Protein AF-A0AAW7XD45-F1 (afdb_monomer_lite)

Radius of gyration: 18.8 Å; chains: 1; bounding box: 55×27×36 Å

pLDDT: mean 81.62, std 12.92, range [47.5, 95.5]

Structure (mmCIF, N/CA/C/O backbone):
data_AF-A0AAW7XD45-F1
#
_entry.id   AF-A0AAW7XD45-F1
#
loop_
_atom_site.group_PDB
_atom_site.id
_atom_site.type_symbol
_atom_site.label_atom_id
_atom_site.label_alt_id
_atom_site.label_comp_id
_atom_site.label_asym_id
_atom_site.label_entity_id
_atom_site.label_seq_id
_atom_site.pdbx_PDB_ins_code
_atom_site.Cartn_x
_atom_site.Cartn_y
_atom_site.Cartn_z
_atom_site.occupancy
_atom_site.B_iso_or_equiv
_atom_site.auth_seq_id
_atom_site.auth_comp_id
_atom_site.auth_asym_id
_atom_site.auth_atom_id
_atom_site.pdbx_PDB_model_num
ATOM 1 N N . ASP A 1 1 ? 35.991 -19.640 -11.089 1.00 47.50 1 ASP A N 1
ATOM 2 C CA . ASP A 1 1 ? 35.960 -18.939 -9.800 1.00 47.50 1 ASP A CA 1
ATOM 3 C C . ASP A 1 1 ? 34.554 -18.380 -9.614 1.00 47.50 1 ASP A C 1
ATOM 5 O O . ASP A 1 1 ? 34.182 -17.460 -10.329 1.00 47.50 1 ASP A O 1
ATOM 9 N N . LEU A 1 2 ? 33.719 -19.049 -8.814 1.00 50.84 2 LEU A N 1
ATOM 10 C CA . LEU A 1 2 ? 32.282 -18.757 -8.655 1.00 50.84 2 LEU A CA 1
ATOM 11 C C . LEU A 1 2 ? 32.034 -17.884 -7.408 1.00 50.84 2 LEU A C 1
ATOM 13 O O . LEU A 1 2 ? 31.120 -18.127 -6.632 1.00 50.84 2 LEU A O 1
ATOM 17 N N . GLY A 1 3 ? 32.875 -16.872 -7.191 1.00 48.78 3 GLY A N 1
ATOM 18 C CA . GLY A 1 3 ? 32.826 -15.989 -6.021 1.00 48.78 3 GLY A CA 1
ATOM 19 C C . GLY A 1 3 ? 31.846 -14.819 -6.151 1.00 48.78 3 GLY A C 1
ATOM 20 O O . GLY A 1 3 ? 32.243 -13.680 -5.925 1.00 48.78 3 GLY A O 1
ATOM 21 N N . GLY A 1 4 ? 30.594 -15.057 -6.560 1.00 55.41 4 GLY A N 1
ATOM 22 C CA . GLY A 1 4 ? 29.634 -13.955 -6.754 1.00 55.41 4 GLY A CA 1
ATOM 23 C C . GLY A 1 4 ? 28.151 -14.309 -6.895 1.00 55.41 4 GLY A C 1
ATOM 24 O O . GLY A 1 4 ? 27.348 -13.405 -7.108 1.00 55.41 4 GLY A O 1
ATOM 25 N N . THR A 1 5 ? 27.770 -15.586 -6.787 1.00 55.78 5 THR A N 1
ATOM 26 C CA . THR A 1 5 ? 26.373 -16.055 -6.929 1.00 55.78 5 THR A CA 1
ATOM 27 C C . THR A 1 5 ? 25.684 -16.367 -5.594 1.00 55.78 5 THR A C 1
ATOM 29 O O . THR A 1 5 ? 24.581 -16.904 -5.582 1.00 55.78 5 THR A O 1
ATOM 32 N N . GLU A 1 6 ? 26.327 -16.069 -4.466 1.00 64.06 6 GLU A N 1
ATOM 33 C CA . GLU A 1 6 ? 25.832 -16.391 -3.123 1.00 64.06 6 GLU A CA 1
ATOM 34 C C . GLU A 1 6 ? 24.800 -15.351 -2.637 1.00 64.06 6 GLU A C 1
ATOM 36 O O . GLU A 1 6 ? 25.031 -14.145 -2.728 1.00 64.06 6 GLU A O 1
ATOM 41 N N . SER A 1 7 ? 23.690 -15.811 -2.045 1.00 58.91 7 SER A N 1
ATOM 42 C CA . SER A 1 7 ? 22.553 -14.989 -1.573 1.00 58.91 7 SER A CA 1
ATOM 43 C C . SER A 1 7 ? 22.893 -13.941 -0.496 1.00 58.91 7 SER A C 1
ATOM 45 O O . SER A 1 7 ? 22.058 -13.087 -0.200 1.00 58.91 7 SER A O 1
ATOM 47 N N . TRP A 1 8 ? 24.075 -14.019 0.122 1.00 61.50 8 TRP A N 1
ATOM 48 C CA . TRP A 1 8 ? 24.507 -13.136 1.215 1.00 61.50 8 TRP A CA 1
ATOM 49 C C . TRP A 1 8 ? 25.402 -11.973 0.759 1.00 61.50 8 TRP A C 1
ATOM 51 O O . TRP A 1 8 ? 25.738 -11.116 1.576 1.00 61.50 8 TRP A O 1
ATOM 61 N N . TYR A 1 9 ? 25.805 -11.920 -0.517 1.00 58.34 9 TYR A N 1
ATOM 62 C CA . TYR A 1 9 ? 26.517 -10.757 -1.052 1.00 58.34 9 TYR A CA 1
ATOM 63 C C . TYR A 1 9 ? 25.542 -9.609 -1.315 1.00 58.34 9 TYR A C 1
ATOM 65 O O . TYR A 1 9 ? 24.449 -9.818 -1.844 1.00 58.34 9 TYR A O 1
ATOM 73 N N . ALA A 1 10 ? 25.957 -8.381 -0.980 1.00 60.72 10 ALA A N 1
ATOM 74 C CA . ALA A 1 10 ? 25.227 -7.186 -1.386 1.00 60.72 10 ALA A CA 1
ATOM 75 C C . ALA A 1 10 ? 25.004 -7.242 -2.909 1.00 60.72 10 ALA A C 1
ATOM 77 O O . ALA A 1 10 ? 25.953 -7.556 -3.635 1.00 60.72 10 ALA A O 1
ATOM 78 N N . PRO A 1 11 ? 23.783 -6.983 -3.407 1.00 64.31 11 PRO A N 1
ATOM 79 C CA . PRO A 1 11 ? 23.487 -7.160 -4.818 1.00 64.31 11 PRO A CA 1
ATOM 80 C C . PRO A 1 11 ? 24.374 -6.242 -5.665 1.00 64.31 11 PRO A C 1
ATOM 82 O O . PRO A 1 11 ? 24.159 -5.031 -5.752 1.00 64.31 11 PRO A O 1
ATOM 85 N N . ASN A 1 12 ? 25.396 -6.844 -6.286 1.00 69.44 12 ASN A N 1
ATOM 86 C CA . ASN A 1 12 ? 26.427 -6.157 -7.070 1.00 69.44 12 ASN A CA 1
ATOM 87 C C . ASN A 1 12 ? 25.826 -5.312 -8.203 1.00 69.44 12 ASN A C 1
ATOM 89 O O . ASN A 1 12 ? 26.426 -4.333 -8.635 1.00 69.44 12 ASN A O 1
ATOM 93 N N . THR A 1 13 ? 24.621 -5.657 -8.657 1.00 72.19 13 THR A N 1
ATOM 94 C CA . THR A 1 13 ? 23.839 -4.931 -9.662 1.00 72.19 13 THR A CA 1
ATOM 95 C C . THR A 1 13 ? 23.460 -3.510 -9.245 1.00 72.19 13 THR A C 1
ATOM 97 O O . THR A 1 13 ? 23.436 -2.629 -10.101 1.00 72.19 13 THR A O 1
ATOM 100 N N . PHE A 1 14 ? 23.212 -3.243 -7.958 1.00 75.12 14 PHE A N 1
ATOM 101 C CA . PHE A 1 14 ? 22.916 -1.879 -7.493 1.00 75.12 14 PHE A CA 1
ATOM 102 C C . PHE A 1 14 ? 24.179 -1.058 -7.249 1.00 75.12 14 PHE A C 1
ATOM 104 O O . PHE A 1 14 ? 24.189 0.135 -7.533 1.00 75.12 14 PHE A O 1
ATOM 111 N N . ILE A 1 15 ? 25.256 -1.698 -6.784 1.00 79.00 15 ILE A N 1
ATOM 112 C CA . ILE A 1 15 ? 26.554 -1.040 -6.572 1.00 79.00 15 ILE A CA 1
ATOM 113 C C . ILE A 1 15 ? 27.180 -0.647 -7.917 1.00 79.00 15 ILE A C 1
ATOM 115 O O . ILE A 1 15 ? 27.683 0.463 -8.066 1.00 79.00 15 ILE A O 1
ATOM 119 N N . ASN A 1 16 ? 27.092 -1.529 -8.915 1.00 81.62 16 ASN A N 1
ATOM 120 C CA . ASN A 1 16 ? 27.644 -1.298 -10.250 1.00 81.62 16 ASN A CA 1
ATOM 121 C C . ASN A 1 16 ? 26.661 -0.603 -11.208 1.00 81.62 16 ASN A C 1
ATOM 123 O O . ASN A 1 16 ? 26.995 -0.427 -12.376 1.00 81.62 16 ASN A O 1
ATOM 127 N N . LEU A 1 17 ? 25.464 -0.219 -10.738 1.00 79.62 17 LEU A N 1
ATOM 128 C CA . LEU A 1 17 ? 24.414 0.442 -11.530 1.00 79.62 17 LEU A CA 1
ATOM 129 C C . LEU A 1 17 ? 24.015 -0.321 -12.810 1.00 79.62 17 LEU A C 1
ATOM 131 O O . LEU A 1 17 ? 23.600 0.278 -13.797 1.00 79.62 17 LEU A O 1
ATOM 135 N N . THR A 1 18 ? 24.132 -1.649 -12.798 1.00 82.62 18 THR A N 1
ATOM 136 C CA . THR A 1 18 ? 23.786 -2.528 -13.929 1.00 82.62 18 THR A CA 1
ATOM 137 C C . THR A 1 18 ? 22.402 -3.163 -13.788 1.00 82.62 18 THR A C 1
ATOM 139 O O . THR A 1 18 ? 22.083 -4.116 -14.501 1.00 82.62 18 THR A O 1
ATOM 142 N N . TYR A 1 19 ? 21.579 -2.676 -12.857 1.00 78.25 19 TYR A N 1
ATOM 143 C CA . TYR A 1 19 ? 20.212 -3.153 -12.689 1.00 78.25 19 TYR A CA 1
ATOM 144 C C . TYR A 1 19 ? 19.333 -2.737 -13.877 1.00 78.25 19 TYR A C 1
ATOM 146 O O . TYR A 1 19 ? 19.470 -1.660 -14.452 1.00 78.25 19 TYR A O 1
ATOM 154 N N . THR A 1 20 ? 18.415 -3.624 -14.229 1.00 80.88 20 THR A N 1
ATOM 155 C CA . THR A 1 20 ? 17.397 -3.441 -15.266 1.00 80.88 20 THR A CA 1
ATOM 156 C C . THR A 1 20 ? 15.999 -3.466 -14.648 1.00 80.88 20 THR A C 1
ATOM 158 O O . THR A 1 20 ? 15.832 -3.822 -13.479 1.00 80.88 20 THR A O 1
ATOM 161 N N . ASP A 1 21 ? 14.984 -3.133 -15.442 1.00 74.88 21 ASP A N 1
ATOM 162 C CA . ASP A 1 21 ? 13.566 -3.268 -15.081 1.00 74.88 21 ASP A CA 1
ATOM 163 C C . ASP A 1 21 ? 13.182 -4.695 -14.647 1.00 74.88 21 ASP A C 1
ATOM 165 O O . ASP A 1 21 ? 12.373 -4.866 -13.741 1.00 74.88 21 ASP A O 1
ATOM 169 N N . GLY A 1 22 ? 13.814 -5.715 -15.232 1.00 78.62 22 GLY A N 1
ATOM 170 C CA . GLY A 1 22 ? 13.648 -7.126 -14.872 1.00 78.62 22 GLY A CA 1
ATOM 171 C C . GLY A 1 22 ? 14.497 -7.612 -13.692 1.00 78.62 22 GLY A C 1
ATOM 172 O O . GLY A 1 22 ? 14.503 -8.807 -13.399 1.00 78.62 22 GLY A O 1
ATOM 173 N N . THR A 1 23 ? 15.256 -6.740 -13.019 1.00 84.12 23 THR A N 1
ATOM 174 C CA . THR A 1 23 ? 16.032 -7.149 -11.838 1.00 84.12 23 THR A CA 1
ATOM 175 C C . T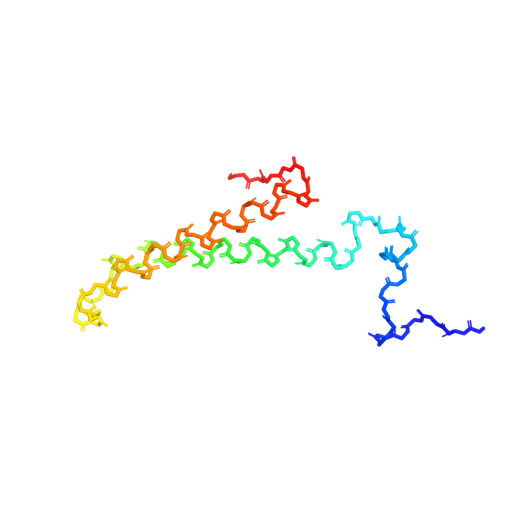HR A 1 23 ? 15.086 -7.546 -10.712 1.00 84.12 23 THR A C 1
ATOM 177 O O . THR A 1 23 ? 14.203 -6.771 -10.359 1.00 84.12 23 THR A O 1
ATOM 180 N N . PHE A 1 24 ? 15.307 -8.718 -10.105 1.00 81.50 24 PHE A N 1
ATOM 181 C CA . PHE A 1 24 ? 14.413 -9.293 -9.091 1.00 81.50 24 PHE A CA 1
ATOM 182 C C . PHE A 1 24 ? 13.960 -8.266 -8.046 1.00 81.50 24 PHE A C 1
ATOM 184 O O . PHE A 1 24 ? 12.772 -8.012 -7.915 1.00 81.50 24 PHE A O 1
ATOM 191 N N . TYR A 1 25 ? 14.898 -7.586 -7.389 1.00 81.06 25 TYR A N 1
ATOM 192 C CA . TYR A 1 25 ? 14.603 -6.572 -6.373 1.00 81.06 25 TYR A CA 1
ATOM 193 C C . TYR A 1 25 ? 13.796 -5.365 -6.891 1.00 81.06 25 TYR A C 1
ATOM 195 O O . TYR A 1 25 ? 13.032 -4.768 -6.138 1.00 81.06 25 TYR A O 1
ATOM 203 N N . VAL A 1 26 ? 13.948 -4.999 -8.170 1.00 83.25 26 VAL A N 1
ATOM 204 C CA . VAL A 1 26 ? 13.177 -3.921 -8.813 1.00 83.25 26 VAL A CA 1
ATOM 205 C C . VAL A 1 26 ? 11.736 -4.378 -9.039 1.00 83.25 26 VAL A C 1
ATOM 207 O O . VAL A 1 26 ? 10.803 -3.640 -8.720 1.00 83.25 26 VAL A O 1
ATOM 210 N N . THR A 1 27 ? 11.548 -5.604 -9.530 1.00 85.19 27 THR A N 1
ATOM 211 C CA . THR A 1 27 ? 10.220 -6.201 -9.739 1.00 85.19 27 THR A CA 1
ATOM 212 C C . THR A 1 27 ? 9.510 -6.544 -8.428 1.00 85.19 27 THR A C 1
ATOM 214 O O . THR A 1 27 ? 8.304 -6.355 -8.311 1.00 85.19 27 THR A O 1
ATOM 217 N N . ASP A 1 28 ? 10.256 -6.992 -7.421 1.00 87.62 28 ASP A N 1
ATOM 218 C CA . ASP A 1 28 ? 9.753 -7.351 -6.098 1.00 87.62 28 ASP A CA 1
ATOM 219 C C . ASP A 1 28 ? 9.254 -6.108 -5.355 1.00 87.62 28 ASP A C 1
ATOM 221 O O . ASP A 1 28 ? 8.104 -6.074 -4.923 1.00 87.62 28 ASP A O 1
ATOM 225 N N . LYS A 1 29 ? 10.043 -5.018 -5.348 1.00 87.25 29 LYS A N 1
ATOM 226 C CA . LYS A 1 29 ? 9.600 -3.722 -4.808 1.00 87.25 29 LYS A CA 1
ATOM 227 C C . LYS A 1 29 ? 8.315 -3.243 -5.489 1.00 87.25 29 LYS A C 1
ATOM 229 O O . LYS A 1 29 ? 7.404 -2.789 -4.802 1.00 87.25 29 LYS A O 1
ATOM 234 N N . TRP A 1 30 ? 8.222 -3.347 -6.816 1.00 86.88 30 TRP A N 1
ATOM 235 C CA . TRP A 1 30 ? 7.009 -2.971 -7.546 1.00 86.88 30 TRP A CA 1
ATOM 236 C C . TRP A 1 30 ? 5.803 -3.784 -7.061 1.00 86.88 30 TRP A C 1
ATOM 238 O O . TRP A 1 30 ? 4.789 -3.205 -6.679 1.00 86.88 30 TRP A O 1
ATOM 248 N N . ASN A 1 31 ? 5.928 -5.110 -7.003 1.00 88.88 31 ASN A N 1
ATOM 249 C CA . ASN A 1 31 ? 4.852 -5.993 -6.557 1.00 88.88 31 ASN A CA 1
ATOM 250 C C . ASN A 1 31 ? 4.406 -5.684 -5.120 1.00 88.88 31 ASN A C 1
ATOM 252 O O . ASN A 1 31 ? 3.211 -5.520 -4.874 1.00 88.88 31 ASN A O 1
ATOM 256 N N . GLU A 1 32 ? 5.349 -5.535 -4.191 1.00 91.31 32 GLU A N 1
ATOM 257 C CA . GLU A 1 32 ? 5.060 -5.232 -2.785 1.00 91.31 32 GLU A CA 1
ATOM 258 C C . GLU A 1 32 ? 4.343 -3.884 -2.610 1.00 91.31 32 GLU A C 1
ATOM 260 O O . GLU A 1 32 ? 3.415 -3.770 -1.805 1.00 91.31 32 GLU A O 1
ATOM 265 N N . LEU A 1 3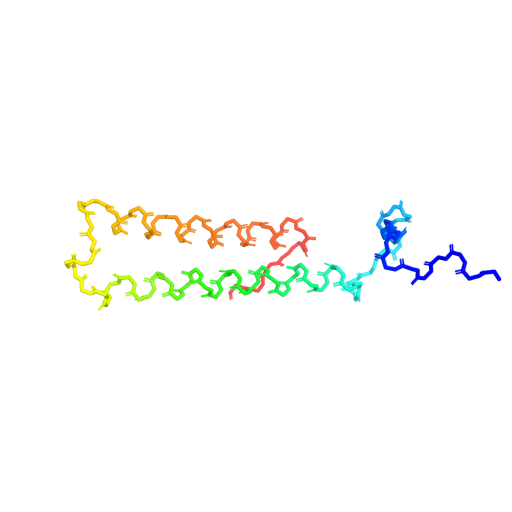3 ? 4.687 -2.869 -3.411 1.00 90.75 33 LEU A N 1
ATOM 266 C CA . LEU A 1 33 ? 3.987 -1.581 -3.392 1.00 90.75 33 LEU A CA 1
ATOM 267 C C . LEU A 1 33 ? 2.515 -1.720 -3.813 1.00 90.75 33 LEU A C 1
ATOM 269 O O . LEU A 1 33 ? 1.637 -1.174 -3.141 1.00 90.75 33 LEU A O 1
ATOM 273 N N . TYR A 1 34 ? 2.212 -2.489 -4.866 1.00 91.88 34 TYR A N 1
ATOM 274 C CA . TYR A 1 34 ? 0.819 -2.742 -5.269 1.00 91.88 34 TYR A 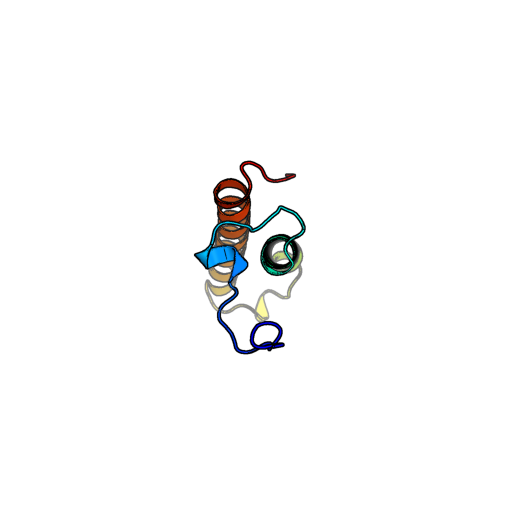CA 1
ATOM 275 C C . TYR A 1 34 ? 0.059 -3.601 -4.252 1.00 91.88 34 TYR A C 1
ATOM 277 O O . TYR A 1 34 ? -1.120 -3.345 -4.002 1.00 91.88 34 TYR A O 1
ATOM 285 N N . VAL A 1 35 ? 0.719 -4.569 -3.608 1.00 93.75 35 VAL A N 1
ATOM 286 C CA . VAL A 1 35 ? 0.131 -5.331 -2.493 1.00 93.75 35 VAL A CA 1
ATOM 287 C C . VAL A 1 35 ? -0.224 -4.398 -1.331 1.00 93.75 35 VAL A C 1
ATOM 289 O O . VAL A 1 35 ? -1.314 -4.507 -0.761 1.00 93.75 35 VAL A O 1
ATOM 292 N N . GLY A 1 36 ? 0.651 -3.445 -1.002 1.00 92.06 36 GLY A N 1
ATOM 293 C CA . GLY A 1 36 ? 0.396 -2.415 0.004 1.00 92.06 36 GLY A CA 1
ATOM 294 C C . GLY A 1 36 ? -0.817 -1.544 -0.334 1.00 92.06 36 GLY A C 1
ATOM 295 O O . GLY A 1 36 ? -1.690 -1.347 0.515 1.00 92.06 36 GLY A O 1
ATOM 296 N N . ILE A 1 37 ? -0.919 -1.077 -1.584 1.00 93.25 37 ILE A N 1
ATOM 297 C CA . ILE A 1 37 ? -2.067 -0.296 -2.079 1.00 93.25 37 ILE A CA 1
ATOM 298 C C . ILE A 1 37 ? -3.363 -1.101 -1.961 1.00 93.25 37 ILE A C 1
ATOM 300 O O . ILE A 1 37 ? -4.362 -0.587 -1.454 1.00 93.25 37 ILE A O 1
ATOM 304 N N . PHE A 1 38 ? -3.344 -2.367 -2.379 1.00 93.94 38 PHE A N 1
ATOM 305 C CA . PHE A 1 38 ? -4.503 -3.249 -2.296 1.00 93.94 38 PHE A CA 1
ATOM 306 C C . PHE A 1 38 ? -4.981 -3.421 -0.849 1.00 93.94 38 PHE A C 1
ATOM 308 O O . PHE A 1 38 ? -6.157 -3.206 -0.561 1.00 93.94 38 PHE A O 1
ATOM 315 N N . ARG A 1 39 ? -4.071 -3.714 0.088 1.00 93.75 39 ARG A N 1
ATOM 316 C CA . ARG A 1 39 ? -4.404 -3.839 1.518 1.00 93.75 39 ARG A CA 1
ATOM 317 C C . ARG A 1 39 ? -4.960 -2.540 2.097 1.00 93.75 39 ARG A C 1
ATOM 319 O O . ARG A 1 39 ? -5.935 -2.572 2.843 1.00 93.75 39 ARG A O 1
ATOM 326 N N . ALA A 1 40 ? -4.378 -1.396 1.740 1.00 93.94 40 ALA A N 1
ATOM 327 C CA . ALA A 1 40 ? -4.873 -0.099 2.190 1.00 93.94 40 ALA A CA 1
ATOM 328 C C . ALA A 1 40 ? -6.297 0.180 1.671 1.00 93.94 40 ALA A C 1
ATOM 330 O O . ALA A 1 40 ? -7.143 0.646 2.433 1.00 93.94 40 ALA A O 1
ATOM 331 N N . ASN A 1 41 ? -6.591 -0.167 0.413 1.00 93.81 41 ASN A N 1
ATOM 332 C CA . ASN A 1 41 ? -7.944 -0.080 -0.143 1.00 93.81 41 ASN A CA 1
ATOM 333 C C . ASN A 1 41 ? -8.923 -0.990 0.605 1.00 93.81 41 ASN A C 1
ATOM 335 O O . ASN A 1 41 ? -9.987 -0.523 1.002 1.00 93.81 41 ASN A O 1
ATOM 339 N N . GLN A 1 42 ? -8.539 -2.239 0.890 1.00 94.31 42 GLN A N 1
ATOM 340 C CA . GLN A 1 42 ? -9.377 -3.153 1.671 1.00 94.31 42 GLN A CA 1
ATOM 341 C C . GLN A 1 42 ? -9.724 -2.581 3.051 1.00 94.31 42 GLN A C 1
ATOM 343 O O . GLN A 1 42 ? -10.868 -2.699 3.483 1.00 94.31 42 GLN A O 1
ATOM 348 N N . VAL A 1 43 ? -8.776 -1.942 3.743 1.00 92.19 43 VAL A N 1
ATOM 349 C CA . VAL A 1 43 ? -9.059 -1.297 5.035 1.00 92.19 43 VAL A CA 1
ATOM 350 C C . VAL A 1 43 ? -10.054 -0.150 4.862 1.00 92.19 43 VAL A C 1
ATOM 352 O O . VAL A 1 43 ? -11.040 -0.099 5.588 1.00 92.19 43 VAL A O 1
ATOM 355 N N . ILE A 1 44 ? -9.851 0.734 3.882 1.00 89.94 44 ILE A N 1
ATOM 356 C CA . ILE A 1 44 ? -10.734 1.889 3.639 1.00 89.94 44 ILE A CA 1
ATOM 357 C C . ILE A 1 44 ? -12.162 1.451 3.266 1.00 89.94 44 ILE A C 1
ATOM 359 O O . ILE A 1 44 ? -13.128 2.088 3.682 1.00 89.94 44 ILE A O 1
ATOM 363 N N . GLU A 1 45 ? -12.314 0.369 2.502 1.00 91.62 45 GLU A N 1
ATOM 364 C CA . GLU A 1 45 ? -13.624 -0.162 2.109 1.00 91.62 45 GLU A CA 1
ATOM 365 C C . GLU A 1 45 ? -14.348 -0.834 3.282 1.00 91.62 45 GLU A C 1
ATOM 367 O O . GLU A 1 45 ? -15.529 -0.576 3.519 1.00 91.62 45 GLU A O 1
ATOM 372 N N . ASN A 1 46 ? -13.637 -1.662 4.051 1.00 90.31 46 ASN A N 1
ATOM 373 C CA . ASN A 1 46 ? -14.249 -2.488 5.093 1.00 90.31 46 ASN A CA 1
ATOM 374 C C . ASN A 1 46 ? -14.373 -1.778 6.448 1.00 90.31 46 ASN A C 1
ATOM 376 O O . ASN A 1 46 ? -15.178 -2.187 7.281 1.00 90.31 46 ASN A O 1
ATOM 380 N N . ILE A 1 47 ? -13.642 -0.689 6.705 1.00 87.62 47 ILE A N 1
ATOM 381 C CA . ILE A 1 47 ? -13.708 0.003 8.006 1.00 87.62 47 ILE A CA 1
ATOM 382 C C . ILE A 1 47 ? -15.105 0.559 8.324 1.00 87.62 47 ILE A C 1
ATOM 384 O O . ILE A 1 47 ? -15.455 0.760 9.486 1.00 87.62 47 ILE A O 1
ATOM 388 N N . ASN A 1 48 ? -15.933 0.779 7.300 1.00 84.56 48 ASN A N 1
ATOM 389 C CA . ASN A 1 48 ? -17.316 1.217 7.466 1.00 84.56 48 ASN A CA 1
ATOM 390 C C . ASN A 1 48 ? -18.316 0.075 7.676 1.00 84.56 48 ASN A C 1
ATOM 392 O O . ASN A 1 48 ? -19.430 0.345 8.115 1.00 84.56 48 ASN A O 1
ATOM 396 N N . THR A 1 49 ? -17.931 -1.173 7.400 1.00 88.25 49 THR A N 1
ATOM 397 C CA . THR A 1 49 ? -18.789 -2.356 7.565 1.00 88.25 49 THR A CA 1
ATOM 398 C C . THR A 1 49 ? -18.535 -3.099 8.876 1.00 88.25 49 THR A C 1
ATOM 400 O O . THR A 1 49 ? -19.341 -3.942 9.261 1.00 88.25 49 THR A O 1
ATOM 403 N N . VAL A 1 50 ? -17.418 -2.817 9.552 1.00 86.19 50 VAL A N 1
ATOM 404 C CA . VAL A 1 50 ? -17.087 -3.391 10.864 1.00 86.19 50 VAL A CA 1
ATOM 405 C C . VAL A 1 50 ? -17.991 -2.797 11.943 1.00 86.19 50 VAL A C 1
ATOM 407 O O . VAL A 1 50 ? -18.321 -1.609 11.917 1.00 86.19 50 VAL A O 1
ATOM 410 N N . ASP A 1 51 ? -18.376 -3.639 12.901 1.00 85.44 51 ASP A N 1
ATOM 411 C CA . ASP A 1 51 ? -19.195 -3.252 14.046 1.00 85.44 51 ASP A CA 1
ATOM 412 C C . ASP A 1 51 ? -18.552 -2.060 14.805 1.00 85.44 51 ASP A C 1
ATOM 414 O O . ASP A 1 51 ? -17.379 -2.125 15.187 1.00 85.44 51 ASP A O 1
ATOM 418 N N . PRO A 1 52 ? -19.287 -0.951 15.024 1.00 81.06 52 PRO A N 1
ATOM 419 C CA . PRO A 1 52 ? -18.791 0.216 15.750 1.00 81.06 52 PRO A CA 1
ATOM 420 C C . PRO A 1 52 ? -18.24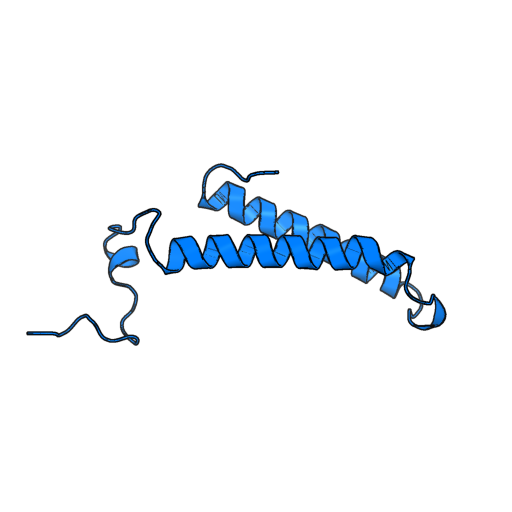3 -0.095 17.147 1.00 81.06 52 PRO A C 1
ATOM 422 O O . PRO A 1 52 ? -17.343 0.601 17.607 1.00 81.06 52 PRO A O 1
ATOM 425 N N . THR A 1 53 ? -18.756 -1.136 17.811 1.00 85.31 53 THR A N 1
ATOM 426 C CA . THR A 1 53 ? -18.344 -1.549 19.166 1.00 85.31 53 THR A CA 1
ATOM 427 C C . THR A 1 53 ? -16.906 -2.056 19.243 1.00 85.31 53 THR A C 1
ATOM 429 O O . THR A 1 53 ? -16.331 -2.109 20.328 1.00 85.31 53 THR A O 1
ATOM 432 N N . VAL A 1 54 ? -16.312 -2.402 18.099 1.00 84.88 54 VAL A N 1
ATOM 433 C CA . VAL A 1 54 ? -14.921 -2.857 18.000 1.00 84.88 54 VAL A CA 1
ATOM 434 C C . VAL A 1 54 ? -13.951 -1.672 18.055 1.00 84.88 54 VAL A C 1
ATOM 436 O O . VAL A 1 54 ? -12.775 -1.843 18.372 1.00 84.88 54 VAL A O 1
ATOM 439 N N . PHE A 1 55 ? -14.431 -0.460 17.758 1.00 85.31 55 PHE A N 1
ATOM 440 C CA . PHE A 1 55 ? -13.615 0.745 17.760 1.00 85.31 55 PHE A CA 1
ATOM 441 C C . PHE A 1 55 ? -13.755 1.491 19.087 1.00 85.31 55 PHE A C 1
ATOM 443 O O . PHE A 1 55 ? -14.851 1.816 19.536 1.00 85.31 55 PHE A O 1
ATOM 450 N N . THR A 1 56 ? -12.623 1.816 19.698 1.00 85.38 56 THR A N 1
ATOM 451 C CA . THR A 1 56 ? -12.554 2.732 20.840 1.00 85.38 56 THR A CA 1
ATOM 452 C C . THR A 1 56 ? -12.543 4.180 20.366 1.00 85.38 56 THR A C 1
ATOM 454 O O . THR A 1 56 ? -11.875 4.480 19.381 1.00 85.38 56 THR A O 1
ATOM 457 N N . GLU A 1 57 ? -13.242 5.074 21.074 1.00 81.25 57 GLU A N 1
ATOM 458 C CA . GLU A 1 57 ? -13.228 6.538 20.884 1.00 81.25 57 GLU A CA 1
ATOM 459 C C . GLU A 1 57 ? -13.072 6.990 19.418 1.00 81.25 57 GLU A C 1
ATOM 461 O O . GLU A 1 57 ? -14.033 6.994 18.651 1.00 81.25 57 GLU A O 1
ATOM 466 N N . ASN A 1 58 ? -11.846 7.369 19.040 1.00 83.81 58 ASN A N 1
ATOM 467 C CA . ASN A 1 58 ? -11.489 7.939 17.749 1.00 83.81 58 ASN A CA 1
ATOM 468 C C . ASN A 1 58 ? -10.649 6.988 16.875 1.00 83.81 58 ASN A C 1
ATOM 470 O O . ASN A 1 58 ? -10.243 7.355 15.771 1.00 83.81 58 ASN A O 1
ATOM 474 N N . SER A 1 59 ? -10.411 5.755 17.332 1.00 86.25 59 SER A N 1
ATOM 475 C CA . SER A 1 59 ? -9.528 4.785 16.676 1.00 86.25 59 SER A CA 1
ATOM 476 C C . SER A 1 59 ? -9.994 4.429 15.266 1.00 86.25 59 SER A C 1
ATOM 478 O O . SER A 1 59 ? -9.169 4.183 14.395 1.00 86.25 59 SER A O 1
ATOM 480 N N . LYS A 1 60 ? -11.304 4.475 14.990 1.00 86.56 60 LYS A N 1
ATOM 481 C CA . LYS A 1 60 ? -11.826 4.291 13.628 1.00 86.56 60 LYS A CA 1
ATOM 482 C C . LYS A 1 60 ? -11.266 5.340 12.656 1.00 86.56 60 LYS A C 1
ATOM 484 O O . LYS A 1 60 ? -10.757 4.991 11.594 1.00 86.56 60 LYS A O 1
ATOM 489 N N . ASN A 1 61 ? -11.337 6.614 13.038 1.00 88.56 61 ASN A N 1
ATOM 490 C CA . ASN A 1 61 ? -10.863 7.724 12.210 1.00 88.56 61 ASN A CA 1
ATOM 491 C C . ASN A 1 61 ? -9.340 7.681 12.047 1.00 88.56 61 ASN A C 1
ATOM 493 O O . ASN A 1 61 ? -8.824 7.961 10.967 1.00 88.56 61 ASN A O 1
ATOM 497 N N . GLU A 1 62 ? -8.620 7.291 13.100 1.00 91.88 62 GLU A N 1
ATOM 498 C CA . GLU A 1 62 ? -7.167 7.128 13.051 1.00 91.88 62 GLU A CA 1
ATOM 499 C C . GLU A 1 62 ? -6.745 6.005 12.101 1.00 91.88 62 GLU A C 1
ATOM 501 O O . GLU A 1 62 ? -5.855 6.214 11.278 1.00 91.88 62 GLU A O 1
ATOM 506 N N . ILE A 1 63 ? -7.398 4.840 12.161 1.00 91.00 63 ILE A N 1
ATOM 507 C CA . ILE A 1 63 ? -7.108 3.711 11.267 1.00 91.00 63 ILE A CA 1
ATOM 508 C C . ILE A 1 63 ? -7.414 4.093 9.814 1.00 91.00 63 ILE A C 1
ATOM 510 O O . ILE A 1 63 ? -6.612 3.804 8.923 1.00 91.00 63 ILE A O 1
ATOM 514 N N . GLU A 1 64 ? -8.528 4.784 9.555 1.00 90.50 64 GLU A N 1
ATOM 515 C CA . GLU A 1 64 ? -8.847 5.261 8.206 1.00 90.50 64 GLU A CA 1
ATOM 516 C C . GLU A 1 64 ? -7.792 6.255 7.692 1.00 90.50 64 GLU A C 1
ATOM 518 O O . GLU A 1 64 ? -7.317 6.138 6.558 1.00 90.50 64 GLU A O 1
ATOM 523 N N . ALA A 1 65 ? -7.390 7.218 8.525 1.00 92.81 65 ALA A N 1
ATOM 524 C CA . ALA A 1 65 ? -6.373 8.203 8.176 1.00 92.81 65 ALA A CA 1
ATOM 525 C C . ALA A 1 65 ? -5.016 7.541 7.889 1.00 92.81 65 ALA A C 1
ATOM 527 O O . ALA A 1 65 ? -4.377 7.861 6.884 1.00 92.81 65 ALA A O 1
ATOM 528 N N . GLN A 1 66 ? -4.605 6.577 8.717 1.00 93.00 66 GLN A N 1
ATOM 529 C CA . GLN A 1 66 ? -3.379 5.805 8.515 1.00 93.00 66 GLN A CA 1
ATOM 530 C C . GLN A 1 66 ? -3.432 4.989 7.218 1.00 93.00 66 GLN A C 1
ATOM 532 O O . GLN A 1 66 ? -2.474 5.013 6.448 1.00 93.00 66 GLN A O 1
ATOM 537 N N . ALA A 1 67 ? -4.555 4.330 6.915 1.00 93.62 67 ALA A N 1
ATOM 538 C CA . ALA A 1 67 ? -4.718 3.579 5.671 1.00 93.62 67 ALA A CA 1
ATOM 539 C C . ALA A 1 67 ? -4.621 4.487 4.432 1.00 93.62 67 ALA A C 1
ATOM 541 O O . ALA A 1 67 ? -3.938 4.153 3.461 1.00 93.62 67 ALA A O 1
ATOM 542 N N . ARG A 1 68 ? -5.238 5.675 4.476 1.00 93.31 68 ARG A N 1
ATOM 543 C CA . ARG A 1 68 ? -5.138 6.678 3.402 1.00 93.31 68 ARG A CA 1
ATOM 544 C C . ARG A 1 68 ? -3.711 7.195 3.232 1.00 93.31 68 ARG A C 1
ATOM 546 O O . ARG A 1 68 ? -3.255 7.326 2.095 1.00 93.31 68 ARG A O 1
ATOM 553 N N . PHE A 1 69 ? -3.009 7.453 4.335 1.00 95.50 69 PHE A N 1
ATOM 554 C CA . PHE A 1 69 ? -1.606 7.859 4.313 1.00 95.50 69 PHE A CA 1
ATOM 555 C C . PHE A 1 69 ? -0.715 6.775 3.697 1.00 95.50 69 PHE A C 1
ATOM 557 O O . PHE A 1 69 ? 0.043 7.071 2.779 1.00 95.50 69 PHE A O 1
ATOM 564 N N . LEU A 1 70 ? -0.853 5.519 4.134 1.00 94.19 70 LEU A N 1
ATOM 565 C CA . LEU A 1 70 ? -0.088 4.392 3.597 1.00 94.19 70 LEU A CA 1
ATOM 566 C C . LEU A 1 70 ? -0.320 4.225 2.095 1.00 94.19 70 LEU A C 1
ATOM 568 O O . LEU A 1 70 ? 0.638 4.113 1.336 1.00 94.19 70 LEU A O 1
ATOM 572 N N . ARG A 1 71 ? -1.577 4.300 1.641 1.00 93.56 71 ARG A N 1
ATOM 573 C CA . ARG A 1 71 ? -1.895 4.258 0.209 1.00 93.56 71 ARG A CA 1
ATOM 574 C C . ARG A 1 71 ? -1.191 5.371 -0.568 1.00 93.56 71 ARG A C 1
ATOM 576 O O . ARG A 1 71 ? -0.600 5.105 -1.609 1.00 93.56 71 ARG A O 1
ATOM 583 N N . ALA A 1 72 ? -1.249 6.607 -0.072 1.00 93.38 72 ALA A N 1
ATOM 584 C CA . ALA A 1 72 ? -0.579 7.742 -0.703 1.00 93.38 72 ALA A CA 1
ATOM 585 C C . ALA A 1 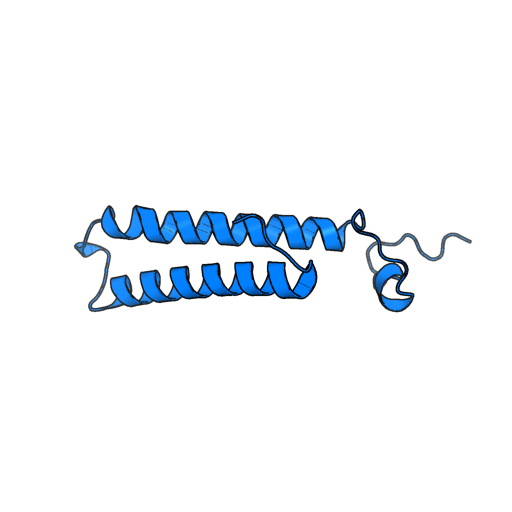72 ? 0.949 7.574 -0.718 1.00 93.38 72 ALA A C 1
ATOM 587 O O . ALA A 1 72 ? 1.582 7.875 -1.726 1.00 93.38 72 ALA A O 1
ATOM 588 N N . TYR A 1 73 ? 1.528 7.043 0.360 1.00 93.00 73 TYR A N 1
ATOM 589 C CA . TYR A 1 73 ? 2.954 6.747 0.453 1.00 93.00 73 TYR A CA 1
ATOM 590 C C . TYR A 1 73 ? 3.391 5.692 -0.574 1.00 93.00 73 TYR A C 1
ATOM 592 O O . TYR A 1 73 ? 4.377 5.898 -1.277 1.00 93.00 73 TYR A O 1
ATOM 600 N N . PHE A 1 74 ? 2.627 4.610 -0.745 1.00 91.44 74 PHE A N 1
ATOM 601 C CA . PHE A 1 74 ? 2.932 3.597 -1.760 1.00 91.44 74 PHE A CA 1
ATOM 602 C C . PHE A 1 74 ? 2.847 4.154 -3.187 1.00 91.44 74 PHE A C 1
ATOM 604 O O . PHE A 1 74 ? 3.722 3.876 -4.004 1.00 91.44 74 PHE A O 1
ATOM 611 N N . TYR A 1 75 ? 1.855 5.002 -3.483 1.00 90.62 75 TYR A N 1
ATOM 612 C CA . TYR A 1 75 ? 1.801 5.707 -4.768 1.00 90.62 75 TYR A CA 1
ATOM 613 C C . TYR A 1 75 ? 2.974 6.678 -4.957 1.00 90.62 75 TYR A C 1
ATOM 615 O O . TYR A 1 75 ? 3.528 6.756 -6.052 1.00 90.62 75 TYR A O 1
ATOM 623 N N . PHE A 1 76 ? 3.382 7.396 -3.908 1.00 90.00 76 PHE A N 1
ATOM 624 C CA . PHE A 1 76 ? 4.551 8.273 -3.955 1.00 90.00 76 PHE A CA 1
ATOM 625 C C . PHE A 1 76 ? 5.832 7.488 -4.266 1.00 90.00 76 PHE A C 1
ATOM 627 O O . PHE A 1 76 ? 6.588 7.887 -5.146 1.00 90.00 76 PHE A O 1
ATOM 634 N N . GLU A 1 77 ? 6.044 6.341 -3.617 1.00 88.25 77 GLU A N 1
ATOM 635 C CA . GLU A 1 77 ? 7.180 5.453 -3.889 1.00 88.25 77 GLU A CA 1
ATOM 636 C C . GLU A 1 77 ? 7.178 4.925 -5.328 1.00 88.25 77 GLU A C 1
ATOM 638 O O . GLU A 1 77 ? 8.240 4.879 -5.957 1.00 88.25 77 GLU A O 1
ATOM 643 N N . LEU A 1 78 ? 6.007 4.573 -5.873 1.00 86.81 78 LEU A N 1
ATOM 644 C CA . LEU A 1 78 ? 5.873 4.147 -7.269 1.00 86.81 78 LEU A CA 1
ATOM 645 C C . LEU A 1 78 ? 6.274 5.266 -8.240 1.00 86.81 78 LEU A C 1
ATOM 647 O O . LEU A 1 78 ? 7.097 5.049 -9.127 1.00 86.81 78 LEU A O 1
ATOM 651 N N . VAL A 1 79 ? 5.748 6.478 -8.051 1.00 87.00 79 VAL A N 1
ATOM 652 C CA . VAL A 1 79 ? 6.075 7.626 -8.914 1.00 87.00 79 VAL A CA 1
ATOM 653 C C . VAL A 1 79 ? 7.550 8.014 -8.785 1.00 87.00 79 VAL A C 1
ATOM 655 O O . VAL A 1 79 ? 8.208 8.245 -9.796 1.00 87.00 79 VAL A O 1
ATOM 658 N N . ASN A 1 80 ? 8.088 8.042 -7.565 1.00 84.81 80 ASN A N 1
ATOM 659 C CA . ASN A 1 80 ? 9.472 8.435 -7.304 1.00 84.81 80 ASN A CA 1
ATOM 660 C C . ASN A 1 80 ? 10.490 7.406 -7.824 1.00 84.81 80 ASN A C 1
ATOM 662 O O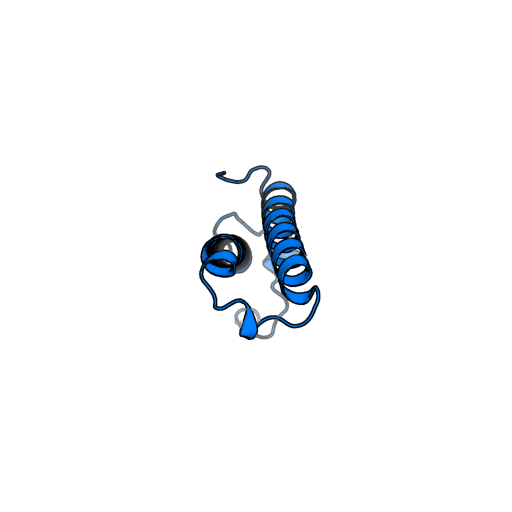 . ASN A 1 80 ? 11.566 7.782 -8.278 1.00 84.81 80 ASN A O 1
ATOM 666 N N . THR A 1 81 ? 10.161 6.111 -7.769 1.00 80.31 81 THR A N 1
ATOM 667 C CA . THR A 1 81 ? 11.087 5.037 -8.170 1.00 80.31 81 THR A CA 1
ATOM 668 C C . THR A 1 81 ? 10.976 4.690 -9.658 1.00 80.31 81 THR A C 1
ATOM 670 O O . THR A 1 81 ? 11.985 4.365 -10.276 1.00 80.31 81 THR A O 1
ATOM 673 N N . TYR A 1 82 ? 9.777 4.762 -10.249 1.00 79.94 82 TYR A N 1
ATOM 674 C CA . TYR A 1 82 ? 9.511 4.244 -11.601 1.00 79.94 82 TYR A CA 1
ATOM 675 C C . TYR A 1 82 ? 9.027 5.312 -12.594 1.00 79.94 82 TYR A C 1
ATOM 677 O O . TYR A 1 82 ? 8.769 5.002 -13.753 1.00 79.94 82 TYR A O 1
ATOM 685 N N . GLY A 1 83 ? 8.896 6.575 -12.172 1.00 71.50 83 GLY A N 1
ATOM 686 C CA . GLY A 1 83 ? 8.503 7.688 -13.046 1.00 71.50 83 GLY A CA 1
ATOM 687 C C . GLY A 1 83 ? 7.018 7.718 -13.432 1.00 71.50 83 GLY A C 1
ATOM 688 O O . GLY A 1 83 ? 6.596 8.617 -14.157 1.00 71.50 83 GLY A O 1
ATOM 689 N N . GLY A 1 84 ? 6.213 6.774 -12.938 1.00 64.50 84 GLY A N 1
ATOM 690 C CA . GLY A 1 84 ? 4.769 6.710 -13.149 1.00 64.50 84 GLY A CA 1
ATOM 691 C C . GLY A 1 84 ? 4.148 5.503 -12.445 1.00 64.50 84 GLY A C 1
ATOM 692 O O . GLY A 1 84 ? 4.772 4.452 -12.326 1.00 64.50 84 GLY A O 1
ATOM 693 N N . ALA A 1 85 ? 2.913 5.658 -11.972 1.00 53.16 85 ALA A N 1
ATOM 694 C CA . ALA A 1 85 ? 2.103 4.576 -11.418 1.00 53.16 85 ALA A CA 1
ATOM 695 C C . ALA A 1 85 ? 0.872 4.369 -12.310 1.00 53.16 85 ALA A C 1
ATOM 697 O O . ALA A 1 85 ? 0.314 5.346 -12.815 1.00 53.16 85 ALA A O 1
ATOM 698 N N . VAL A 1 86 ? 0.439 3.120 -12.500 1.00 57.31 86 VAL A N 1
ATOM 699 C CA . VAL A 1 86 ? -0.895 2.852 -13.050 1.00 57.31 86 VAL A CA 1
ATOM 700 C C . VAL A 1 86 ? -1.879 3.152 -11.922 1.00 57.31 86 VAL A C 1
ATOM 702 O O . VAL A 1 86 ? -1.762 2.586 -10.834 1.00 57.31 86 VAL A O 1
ATOM 705 N N . MET A 1 87 ? -2.762 4.123 -12.154 1.00 47.88 87 MET A N 1
ATOM 706 C CA . MET A 1 87 ? -3.717 4.619 -11.160 1.00 47.88 87 MET A CA 1
ATOM 707 C C . MET A 1 87 ? -4.981 3.769 -11.134 1.00 47.88 87 MET A C 1
ATOM 709 O O . MET A 1 87 ? -5.482 3.446 -12.235 1.00 47.88 87 MET A O 1
#

InterPro domains:
  IPR011990 Tetratricopeptide-like helical domain superfamily [SSF48452] (7-85)
  IPR033985 SusD-like, N-terminal [PF14322] (12-85)

Sequence (87 aa):
DLGGTESWYAPNTFINLTYTDGTFYVTDKWNELYVGIFRANQVIENINTVDPTVFTENSKNEIEAQARFLRAYFYFELVNTYGGAVM

Secondary structure (DSSP, 8-state):
--TT--TTS--HHHHTT---TT-HHHHHHHHHHHHHHHHHHHHHHHTTTS-GGGS-TTHHHHHHHHHHHHHHHHHHHHHHHHS----

Foldseek 3Di:
DPPQPDPPDDNVCVVVVVDDCPRPVNVVLLVVLVVLLVVLVVCLVCLVVDDPVVDDDCVSVVSNVVSVVSNVVSQVCCCVVPVDDDD

Organism: NCBI:txid86304